Protein AF-A0A3C0PJC1-F1 (afdb_monomer)

Nearest PDB structures (foldseek):
  1sbo-assembly1_A  TM=8.681E-01  e=2.289E-06  Thermotoga maritima
  8ih8-assembly1_A  TM=8.791E-01  e=7.367E-06  Mycobacterium tuberculosis H37Rv
  4qtp-assembly2_B  TM=8.823E-01  e=1.714E-05  Mycobacterium avium subsp. paratuberculosis K-10
  4xs5-assembly2_B  TM=7.004E-01  e=1.026E-03  Dyadobacter fermentans DSM 18053
  3zxn-assembly1_A  TM=7.299E-01  e=4.281E-03  Moorella thermoacetica ATCC 39073

pLDDT: mean 71.74, std 14.73, range [35.66, 88.38]

Structure (mmCIF, N/CA/C/O backbone):
data_AF-A0A3C0PJC1-F1
#
_entry.id   AF-A0A3C0PJC1-F1
#
loop_
_atom_site.group_PDB
_atom_site.id
_atom_site.type_symbol
_atom_site.label_atom_id
_atom_site.label_alt_id
_atom_site.label_comp_id
_atom_site.label_asym_id
_atom_site.label_entity_id
_atom_site.label_seq_id
_atom_site.pdbx_PDB_ins_code
_atom_site.Cartn_x
_atom_site.Cartn_y
_atom_site.Cartn_z
_atom_site.occupancy
_atom_site.B_iso_or_equiv
_atom_site.auth_seq_id
_atom_site.auth_comp_id
_atom_site.auth_asym_id
_atom_site.auth_atom_id
_atom_site.pdbx_PDB_model_num
ATOM 1 N N . MET A 1 1 ? 13.6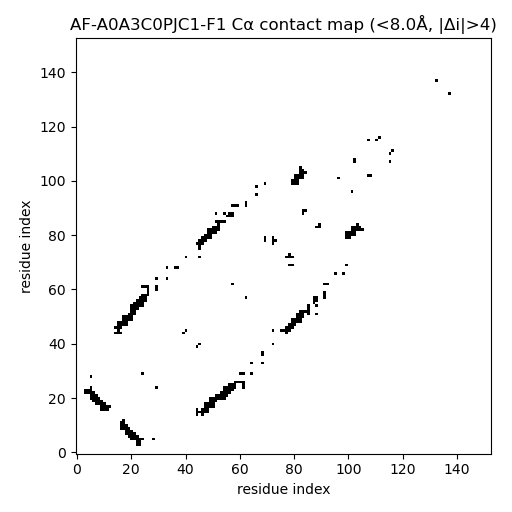33 9.929 -23.677 1.00 41.38 1 MET A N 1
ATOM 2 C CA . MET A 1 1 ? 12.543 10.199 -22.717 1.00 41.38 1 MET A CA 1
ATOM 3 C C . MET A 1 1 ? 11.338 9.361 -23.127 1.00 41.38 1 MET A C 1
ATOM 5 O O . MET A 1 1 ? 10.572 9.781 -23.982 1.00 41.38 1 MET A O 1
ATOM 9 N N . ARG A 1 2 ? 11.231 8.127 -22.622 1.00 35.66 2 ARG A N 1
ATOM 10 C CA . ARG A 1 2 ? 10.033 7.288 -22.776 1.00 35.66 2 ARG A CA 1
ATOM 11 C C . ARG A 1 2 ? 9.309 7.354 -21.439 1.00 35.66 2 ARG A C 1
ATOM 13 O O . ARG A 1 2 ? 9.706 6.680 -20.500 1.00 35.66 2 ARG A O 1
ATOM 20 N N . SER A 1 3 ? 8.335 8.250 -21.339 1.00 42.53 3 SER A N 1
ATOM 21 C CA . SER A 1 3 ? 7.440 8.295 -20.188 1.00 42.53 3 SER A CA 1
ATOM 22 C C . SER A 1 3 ? 6.422 7.176 -20.394 1.00 42.53 3 SER A C 1
ATOM 24 O O . SER A 1 3 ? 5.378 7.376 -21.008 1.00 42.53 3 SER A O 1
ATOM 26 N N . GLU A 1 4 ? 6.783 5.951 -20.009 1.00 54.59 4 GLU A N 1
ATOM 2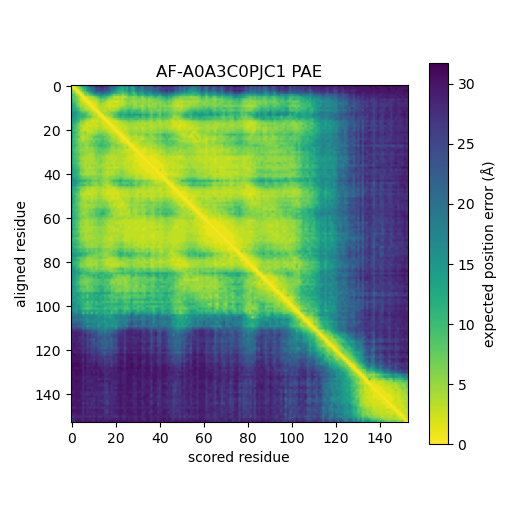7 C CA . GLU A 1 4 ? 5.765 4.932 -19.770 1.00 54.59 4 GLU A CA 1
ATOM 28 C C . GLU A 1 4 ? 4.956 5.430 -18.568 1.00 54.59 4 GLU A C 1
ATOM 30 O O . GLU A 1 4 ? 5.468 5.541 -17.453 1.00 54.59 4 GLU A O 1
ATOM 35 N N . ALA A 1 5 ? 3.737 5.891 -18.843 1.00 64.75 5 ALA A N 1
ATOM 36 C CA . ALA A 1 5 ? 2.909 6.562 -17.857 1.00 64.75 5 ALA A CA 1
ATOM 37 C C . ALA A 1 5 ? 2.406 5.553 -16.819 1.00 64.75 5 ALA A C 1
ATOM 39 O O . ALA A 1 5 ? 1.925 4.476 -17.171 1.00 64.75 5 ALA A O 1
ATOM 40 N N . LEU A 1 6 ? 2.503 5.928 -15.544 1.00 74.62 6 LEU A N 1
ATOM 41 C CA . LEU A 1 6 ? 1.803 5.240 -14.469 1.00 74.62 6 LEU A CA 1
ATOM 42 C C . LEU A 1 6 ? 0.309 5.500 -14.646 1.00 74.62 6 LEU A C 1
ATOM 44 O O . LEU A 1 6 ? -0.138 6.648 -14.583 1.00 74.62 6 LEU A O 1
ATOM 48 N N . ASP A 1 7 ? -0.445 4.435 -14.878 1.00 76.00 7 ASP A N 1
ATOM 49 C CA . ASP A 1 7 ? -1.895 4.497 -14.930 1.00 76.00 7 ASP A CA 1
ATOM 50 C C . ASP A 1 7 ? -2.436 4.495 -13.497 1.00 76.00 7 ASP A C 1
ATOM 52 O O . ASP A 1 7 ? -2.150 3.589 -12.708 1.00 76.00 7 ASP A O 1
ATOM 56 N N . ILE A 1 8 ? -3.169 5.551 -13.143 1.00 81.50 8 ILE A N 1
ATOM 57 C CA . ILE A 1 8 ? -3.742 5.746 -11.812 1.00 81.50 8 ILE A CA 1
ATOM 58 C C . ILE A 1 8 ? -5.248 5.858 -11.980 1.00 81.50 8 ILE A C 1
ATOM 60 O O . ILE A 1 8 ? -5.756 6.864 -12.478 1.00 81.50 8 ILE A O 1
ATOM 64 N N . SER A 1 9 ? -5.972 4.863 -11.485 1.00 80.12 9 SER A N 1
ATOM 65 C CA . SER A 1 9 ? -7.431 4.905 -11.423 1.00 80.12 9 SER A CA 1
ATOM 66 C C . SER A 1 9 ? -7.894 4.996 -9.975 1.00 80.12 9 SER A C 1
ATOM 68 O O . SER A 1 9 ? -7.464 4.233 -9.113 1.00 80.12 9 SER A O 1
ATOM 70 N N . ILE A 1 10 ? -8.765 5.967 -9.697 1.00 81.50 10 ILE A N 1
ATOM 71 C CA . ILE A 1 10 ? -9.308 6.226 -8.363 1.00 81.50 10 ILE A CA 1
ATOM 72 C C . ILE A 1 10 ? -10.806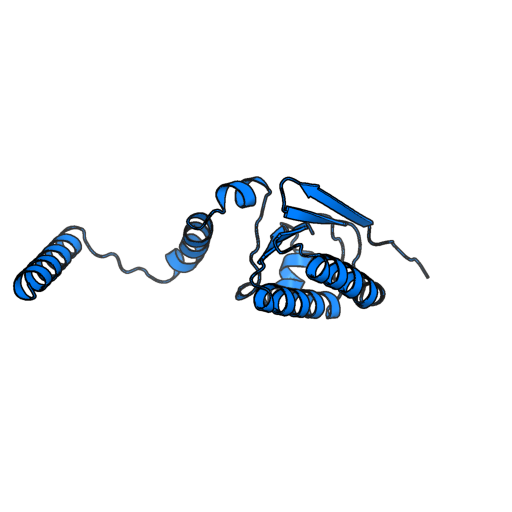 5.952 -8.410 1.00 81.50 10 ILE A C 1
ATOM 74 O O . ILE A 1 10 ? -11.536 6.559 -9.191 1.00 81.50 10 ILE A O 1
ATOM 78 N N . VAL A 1 11 ? -11.271 5.035 -7.568 1.00 79.62 11 VAL A N 1
ATOM 79 C CA . VAL A 1 11 ? -12.675 4.638 -7.485 1.00 79.62 11 VAL A CA 1
ATOM 80 C C . VAL A 1 11 ? -13.106 4.651 -6.026 1.00 79.62 11 VAL A C 1
ATOM 82 O O . VAL A 1 11 ? -12.567 3.919 -5.199 1.00 79.62 11 VAL A O 1
ATOM 85 N N . ASN A 1 12 ? -14.121 5.447 -5.697 1.00 73.50 12 ASN A N 1
ATOM 86 C CA . ASN A 1 12 ? -14.756 5.388 -4.384 1.00 73.50 12 ASN A CA 1
ATOM 87 C C . ASN A 1 12 ? -15.794 4.255 -4.379 1.00 73.50 12 ASN A C 1
ATOM 89 O O . ASN A 1 12 ? -16.735 4.264 -5.174 1.00 73.50 12 ASN A O 1
ATOM 93 N N . ARG A 1 13 ? -15.620 3.258 -3.505 1.00 67.62 13 ARG A N 1
ATOM 94 C CA . ARG A 1 13 ? -16.603 2.186 -3.302 1.00 67.62 13 ARG A CA 1
ATOM 95 C C . ARG A 1 13 ? -16.923 2.049 -1.821 1.00 67.62 13 ARG A C 1
ATOM 97 O O . ARG A 1 13 ? -16.107 1.564 -1.046 1.00 67.62 13 ARG A O 1
ATOM 104 N N . GLY A 1 14 ? -18.153 2.408 -1.449 1.00 58.56 14 GLY A N 1
ATOM 105 C CA . GLY A 1 14 ? -18.718 2.093 -0.133 1.00 58.56 14 GLY A CA 1
ATOM 106 C C . GLY A 1 14 ? -17.966 2.711 1.047 1.00 58.56 14 GLY A C 1
ATOM 107 O O . GLY A 1 14 ? -17.841 2.059 2.078 1.00 58.56 14 GLY A O 1
ATOM 108 N N . GLY A 1 15 ? -17.434 3.930 0.892 1.00 67.50 15 GLY A N 1
ATOM 109 C CA . GLY A 1 15 ? -16.699 4.627 1.956 1.00 67.50 15 GLY A CA 1
ATOM 110 C C . GLY A 1 15 ? -15.220 4.243 2.070 1.00 67.50 15 GLY A C 1
ATOM 111 O O . GLY A 1 15 ? -14.543 4.715 2.979 1.00 67.50 15 GLY A O 1
ATOM 112 N N . ALA A 1 16 ? -14.710 3.416 1.151 1.00 70.81 16 ALA A N 1
ATOM 113 C CA . ALA A 1 16 ? -13.284 3.172 0.976 1.00 70.81 16 ALA A CA 1
ATOM 114 C C . ALA A 1 16 ? -12.826 3.666 -0.402 1.00 70.81 16 ALA A C 1
ATOM 116 O O . ALA A 1 16 ? -13.449 3.388 -1.433 1.00 70.81 16 ALA A O 1
ATOM 117 N N . LEU A 1 17 ? -11.712 4.391 -0.411 1.00 81.88 17 LEU A N 1
ATOM 118 C CA . LEU A 1 17 ? -11.082 4.898 -1.616 1.00 81.88 17 LEU A CA 1
ATOM 119 C C . LEU A 1 17 ? -10.168 3.819 -2.194 1.00 81.88 17 LEU A C 1
ATOM 121 O O . LEU A 1 17 ? -9.164 3.466 -1.579 1.00 81.88 17 LEU A O 1
ATOM 125 N N . ARG A 1 18 ? -10.502 3.289 -3.369 1.00 81.69 18 ARG A N 1
ATOM 126 C CA . ARG A 1 18 ? -9.648 2.343 -4.086 1.00 81.69 18 ARG A CA 1
ATOM 127 C C . ARG A 1 18 ? -8.811 3.075 -5.121 1.00 81.69 18 ARG A C 1
ATOM 129 O O . ARG A 1 18 ? -9.342 3.855 -5.903 1.00 81.69 18 ARG A O 1
ATOM 136 N N . ILE A 1 19 ? -7.519 2.790 -5.132 1.00 84.81 19 ILE A N 1
ATOM 137 C CA . ILE A 1 19 ? -6.545 3.380 -6.040 1.00 84.81 19 ILE A CA 1
ATOM 138 C C . ILE A 1 19 ? -5.818 2.232 -6.715 1.00 84.81 19 ILE A C 1
ATOM 140 O O . ILE A 1 19 ? -5.029 1.553 -6.065 1.00 84.81 19 ILE A O 1
ATOM 144 N N . SER A 1 20 ? -6.101 1.993 -7.988 1.00 83.50 20 SER A N 1
ATOM 145 C CA . SER A 1 20 ? -5.400 0.980 -8.772 1.00 83.50 20 SER A CA 1
ATOM 146 C C . SER A 1 20 ? -4.274 1.633 -9.566 1.00 83.50 20 SER A C 1
ATOM 148 O O . SER A 1 20 ? -4.480 2.636 -10.250 1.00 83.50 20 SER A O 1
ATOM 150 N N . LEU A 1 21 ? -3.086 1.052 -9.431 1.00 84.44 21 LEU A N 1
ATOM 151 C CA . LEU A 1 21 ? -1.838 1.461 -10.054 1.00 84.44 21 LEU A CA 1
ATOM 152 C C . LEU A 1 21 ? -1.431 0.417 -11.097 1.00 84.44 21 LEU A C 1
ATOM 154 O O . LEU A 1 21 ? -1.384 -0.781 -10.805 1.00 84.44 21 LEU A O 1
ATOM 158 N N . GLY A 1 22 ? -1.128 0.876 -12.309 1.00 81.38 22 GLY A N 1
ATOM 159 C CA . GLY A 1 22 ? -0.676 0.037 -13.416 1.00 81.38 22 GLY A CA 1
ATOM 160 C C . GLY A 1 22 ? 0.522 0.637 -14.144 1.00 81.38 22 GLY A C 1
ATOM 161 O O . GLY A 1 22 ? 0.616 1.851 -14.304 1.00 81.38 22 GLY A O 1
ATOM 162 N N . GLY A 1 23 ? 1.440 -0.216 -14.599 1.00 82.75 23 GLY A N 1
ATOM 163 C CA . GLY A 1 23 ? 2.647 0.207 -15.315 1.00 82.75 23 GLY A CA 1
ATOM 164 C C . GLY A 1 23 ? 3.853 0.471 -14.403 1.00 82.75 23 GLY A C 1
ATOM 165 O O . GLY A 1 23 ? 3.877 0.017 -13.253 1.00 82.75 23 GLY A O 1
ATOM 166 N N . PRO A 1 24 ? 4.903 1.131 -14.916 1.00 81.81 24 PRO A N 1
ATOM 167 C CA . PRO A 1 24 ? 6.158 1.275 -14.192 1.00 81.81 24 PRO A CA 1
ATOM 168 C C . PRO A 1 24 ? 6.155 2.518 -13.292 1.00 81.81 24 PRO A C 1
ATOM 170 O O . PRO A 1 24 ? 6.082 3.654 -13.761 1.00 81.81 24 PRO A O 1
ATOM 173 N N . PHE A 1 25 ? 6.297 2.307 -11.986 1.00 82.00 25 PHE A N 1
ATOM 174 C CA . PHE A 1 25 ? 6.319 3.374 -10.993 1.00 82.00 25 PHE A CA 1
ATOM 175 C C . PHE A 1 25 ? 7.754 3.865 -10.765 1.00 82.00 25 PHE A C 1
ATOM 177 O O . PHE A 1 25 ? 8.546 3.239 -10.053 1.00 82.00 25 PHE A O 1
ATOM 184 N N . HIS A 1 26 ? 8.069 5.000 -11.385 1.00 82.25 26 HIS A N 1
ATOM 185 C CA . HIS A 1 26 ? 9.370 5.659 -11.295 1.00 82.25 26 HIS A CA 1
ATOM 186 C C . HIS A 1 26 ? 9.408 6.706 -10.174 1.00 82.25 26 HIS A C 1
ATOM 188 O O . HIS A 1 26 ? 8.382 7.272 -9.792 1.00 82.25 26 HIS A O 1
ATOM 194 N N . ASP A 1 27 ? 10.616 7.028 -9.709 1.00 80.50 27 ASP A N 1
ATOM 195 C CA . ASP A 1 27 ? 10.837 7.980 -8.614 1.00 80.50 27 ASP A CA 1
ATOM 196 C C . ASP A 1 27 ? 10.333 9.400 -8.934 1.00 80.50 27 ASP A C 1
ATOM 198 O O . ASP A 1 27 ? 9.891 10.120 -8.042 1.00 80.50 27 ASP A O 1
ATOM 202 N N . GLU A 1 28 ? 10.302 9.790 -10.210 1.00 81.50 28 GLU A N 1
ATOM 203 C CA . GLU A 1 28 ? 9.795 11.098 -10.657 1.00 81.50 28 GLU A CA 1
ATOM 204 C C . GLU A 1 28 ? 8.304 11.307 -10.332 1.00 81.50 28 GLU A C 1
ATOM 206 O O . GLU A 1 28 ? 7.852 12.431 -10.121 1.00 81.50 28 GLU A O 1
ATOM 211 N N . GLN A 1 29 ? 7.526 10.223 -10.264 1.00 79.25 29 GLN A N 1
ATOM 212 C CA . GLN A 1 29 ? 6.079 10.265 -10.024 1.00 79.25 29 GLN A CA 1
ATOM 213 C C . GLN A 1 29 ? 5.729 10.218 -8.527 1.00 79.25 29 GLN A C 1
ATOM 215 O O . GLN A 1 29 ? 4.573 10.431 -8.154 1.00 79.25 29 GLN A O 1
ATOM 220 N N . VAL A 1 30 ? 6.716 9.964 -7.660 1.00 83.50 30 VAL A N 1
ATOM 221 C CA . VAL A 1 30 ? 6.538 9.773 -6.212 1.00 83.50 30 VAL A CA 1
ATOM 222 C C . VAL A 1 30 ? 5.956 11.013 -5.543 1.00 83.50 30 VAL A C 1
ATOM 224 O O . VAL A 1 30 ? 4.976 10.910 -4.805 1.00 83.50 30 VAL A O 1
ATOM 227 N N . THR A 1 31 ? 6.518 12.194 -5.811 1.00 83.25 31 THR A N 1
ATOM 228 C CA . THR A 1 31 ? 6.076 13.444 -5.171 1.00 83.25 31 THR A CA 1
ATOM 229 C C . THR A 1 31 ? 4.631 13.771 -5.537 1.00 83.25 31 THR A C 1
ATOM 231 O O . THR A 1 31 ? 3.801 13.965 -4.651 1.00 83.25 31 THR A O 1
ATOM 234 N N . GLY A 1 32 ? 4.304 13.729 -6.833 1.00 83.00 32 GLY A N 1
ATOM 235 C CA . GLY A 1 32 ? 2.954 14.028 -7.312 1.00 83.00 32 GLY A CA 1
ATOM 236 C C . GLY A 1 32 ? 1.911 13.015 -6.834 1.00 83.00 32 GLY A C 1
ATOM 237 O O . GLY A 1 32 ? 0.782 13.389 -6.520 1.00 83.00 32 GLY A O 1
ATOM 238 N N . PHE A 1 33 ? 2.274 11.733 -6.724 1.00 84.50 33 PHE A N 1
ATOM 239 C CA . PHE A 1 33 ? 1.380 10.732 -6.147 1.00 84.50 33 PHE A CA 1
ATOM 240 C C . PHE A 1 33 ? 1.159 10.974 -4.652 1.00 84.50 33 PHE A C 1
ATOM 242 O O . PHE A 1 33 ? 0.017 10.994 -4.195 1.00 84.50 33 PHE A O 1
ATOM 249 N N . LYS A 1 34 ? 2.233 11.215 -3.892 1.00 85.62 34 LYS A N 1
ATOM 250 C CA . LYS A 1 34 ? 2.161 11.483 -2.453 1.00 85.62 34 LYS A CA 1
ATOM 251 C C . LYS A 1 34 ? 1.241 12.660 -2.141 1.00 85.62 34 LYS A C 1
ATOM 253 O O . LYS A 1 34 ? 0.391 12.532 -1.266 1.00 85.62 34 LYS A O 1
ATOM 258 N N . GLU A 1 35 ? 1.382 13.770 -2.859 1.00 85.56 35 GLU A N 1
ATOM 259 C CA . GLU A 1 35 ? 0.542 14.959 -2.673 1.00 85.56 35 GLU A CA 1
ATOM 260 C C . GLU A 1 35 ? -0.939 14.660 -2.920 1.00 85.56 35 GLU A C 1
ATOM 262 O O . GLU A 1 35 ? -1.778 15.028 -2.099 1.00 85.56 35 GLU A O 1
ATOM 267 N N . LYS A 1 36 ? -1.264 13.913 -3.985 1.00 85.06 36 LYS A N 1
ATOM 268 C CA . LYS A 1 36 ? -2.645 13.489 -4.261 1.00 85.06 36 LYS A CA 1
ATOM 269 C C . LYS A 1 36 ? -3.225 12.645 -3.129 1.00 85.06 36 LYS A C 1
ATOM 271 O O . LYS A 1 36 ? -4.356 12.880 -2.718 1.00 85.06 36 LYS A O 1
ATOM 276 N N . ILE A 1 37 ? -2.468 11.676 -2.613 1.00 84.31 37 ILE A N 1
ATOM 277 C CA . ILE A 1 37 ? -2.940 10.834 -1.504 1.00 84.31 37 ILE A CA 1
ATOM 278 C C . ILE A 1 37 ? -3.097 11.647 -0.221 1.00 84.31 37 ILE A C 1
ATOM 280 O O . ILE A 1 37 ? -4.097 11.483 0.471 1.00 84.31 37 ILE A O 1
ATOM 284 N N . CYS A 1 38 ? -2.148 12.531 0.092 1.00 84.69 38 CYS A N 1
ATOM 285 C CA . CYS A 1 38 ? -2.255 13.410 1.253 1.00 84.69 38 CYS A CA 1
ATOM 286 C C . CYS A 1 38 ? -3.502 14.296 1.173 1.00 84.69 38 CYS A C 1
ATOM 288 O O . CYS A 1 38 ? -4.247 14.335 2.146 1.00 84.69 38 CYS A O 1
ATOM 290 N N . GLY A 1 39 ? -3.785 14.901 0.014 1.00 84.44 39 GLY A N 1
ATOM 291 C CA . GLY A 1 39 ? -5.014 15.671 -0.194 1.00 84.44 39 GLY A CA 1
ATOM 292 C C . GLY A 1 39 ? -6.268 14.839 0.082 1.00 84.44 39 GLY A C 1
ATOM 293 O O . GLY A 1 39 ? -7.128 15.247 0.851 1.00 84.44 39 GLY A O 1
ATOM 294 N N . LEU A 1 40 ? -6.321 13.602 -0.420 1.00 83.12 40 LEU A N 1
ATOM 295 C CA . LEU A 1 40 ? -7.456 12.704 -0.171 1.00 83.12 40 LEU A CA 1
ATOM 296 C C . LEU A 1 40 ? -7.597 12.315 1.311 1.00 83.12 40 LEU A C 1
ATOM 298 O O . LEU A 1 40 ? -8.717 12.153 1.797 1.00 83.12 40 LEU A O 1
ATOM 302 N N . ILE A 1 41 ? -6.482 12.165 2.032 1.00 83.69 41 ILE A N 1
ATOM 303 C CA . ILE A 1 41 ? -6.464 11.917 3.482 1.00 83.69 41 ILE A CA 1
ATOM 304 C C . ILE A 1 41 ? -6.924 13.164 4.259 1.00 83.69 41 ILE A C 1
ATOM 306 O O . ILE A 1 41 ? -7.577 13.039 5.297 1.00 83.69 41 ILE A O 1
ATOM 310 N N . ASP A 1 42 ? -6.566 14.361 3.795 1.00 82.88 42 ASP A N 1
ATOM 311 C CA . ASP A 1 42 ? -6.996 15.641 4.367 1.00 82.88 42 ASP A CA 1
ATOM 312 C C . ASP A 1 42 ? -8.496 15.884 4.150 1.00 82.88 42 ASP A C 1
ATOM 314 O O . ASP A 1 42 ? -9.169 16.326 5.079 1.00 82.88 42 ASP A O 1
ATOM 318 N N . ASP A 1 43 ? -9.037 15.453 3.008 1.00 80.38 43 ASP A N 1
ATOM 319 C CA . ASP A 1 43 ? -10.467 15.495 2.668 1.00 80.38 43 ASP A CA 1
ATOM 320 C C . ASP A 1 43 ? -11.339 14.525 3.501 1.00 80.38 43 ASP A C 1
ATOM 322 O O . ASP A 1 43 ? -12.549 14.425 3.295 1.00 80.38 43 ASP A O 1
ATOM 326 N N . GLY A 1 44 ? -10.746 13.792 4.451 1.00 74.75 44 GLY A N 1
ATOM 327 C CA . GLY A 1 44 ? -11.461 12.902 5.371 1.00 74.75 44 GLY A CA 1
ATOM 328 C C . GLY A 1 44 ? -11.584 11.452 4.897 1.00 74.75 44 GLY A C 1
ATOM 329 O O . GLY A 1 44 ? -12.318 10.665 5.500 1.00 74.75 44 GLY A O 1
ATOM 330 N N . ASN A 1 45 ? -10.857 11.045 3.848 1.00 77.88 45 ASN A N 1
ATOM 331 C CA . ASN A 1 45 ? -10.808 9.635 3.459 1.00 77.88 45 ASN A CA 1
ATOM 332 C C . ASN A 1 45 ? -9.855 8.865 4.381 1.00 77.88 45 ASN A C 1
ATOM 334 O O . ASN A 1 45 ? -8.640 8.838 4.192 1.00 77.88 45 ASN A O 1
ATOM 338 N N . HIS A 1 46 ? -10.425 8.196 5.381 1.00 76.88 46 HIS A N 1
ATOM 339 C CA . HIS A 1 46 ? -9.666 7.417 6.363 1.00 76.88 46 HIS A CA 1
ATOM 340 C C . HIS A 1 46 ? -9.415 5.962 5.943 1.00 76.88 46 HIS A C 1
ATOM 342 O O . HIS A 1 46 ? -8.651 5.262 6.601 1.00 76.88 46 HIS A O 1
ATOM 348 N N . HIS A 1 47 ? -10.035 5.484 4.864 1.00 79.38 47 HIS A N 1
ATOM 349 C CA . HIS A 1 47 ? -9.889 4.108 4.391 1.00 79.38 47 HIS A CA 1
ATOM 350 C C . HIS A 1 47 ? -9.436 4.099 2.939 1.00 79.38 47 HIS A C 1
ATOM 352 O O . HIS A 1 47 ? -10.224 4.393 2.040 1.00 79.38 47 HIS A O 1
ATOM 358 N N . ILE A 1 48 ? -8.170 3.751 2.713 1.00 82.56 48 ILE A N 1
ATOM 359 C CA . ILE A 1 48 ? -7.566 3.750 1.380 1.00 82.56 48 ILE A CA 1
ATOM 360 C C . ILE A 1 48 ? -7.067 2.344 1.054 1.00 82.56 48 ILE A C 1
ATOM 362 O O . ILE A 1 48 ? -6.402 1.687 1.852 1.00 82.56 48 ILE A O 1
ATOM 366 N N . VAL A 1 49 ? -7.398 1.867 -0.138 1.00 82.12 49 VAL A N 1
ATOM 367 C CA . VAL A 1 49 ? -6.973 0.574 -0.664 1.00 82.12 49 VAL A CA 1
ATOM 368 C C . VAL A 1 49 ? -6.161 0.830 -1.922 1.00 82.12 49 VAL A C 1
ATOM 370 O O . VAL A 1 49 ? -6.687 1.364 -2.891 1.00 82.12 49 VAL A O 1
ATOM 373 N N . ILE A 1 50 ? -4.886 0.460 -1.903 1.00 85.38 50 ILE A N 1
ATOM 374 C CA . ILE A 1 50 ? -3.960 0.654 -3.016 1.00 85.38 50 ILE A CA 1
ATOM 375 C C . ILE A 1 50 ? -3.720 -0.698 -3.676 1.00 85.38 50 ILE A C 1
ATOM 377 O O . ILE A 1 50 ? -3.180 -1.614 -3.061 1.00 85.38 50 ILE A O 1
ATOM 381 N N . ASP A 1 51 ? -4.139 -0.819 -4.923 1.00 82.75 51 ASP A N 1
ATOM 382 C CA . ASP A 1 51 ? -4.015 -2.010 -5.746 1.00 82.75 51 ASP A CA 1
ATOM 383 C C . ASP A 1 51 ? -2.830 -1.842 -6.700 1.00 82.75 51 ASP A C 1
ATOM 385 O O . ASP A 1 51 ? -2.781 -0.904 -7.488 1.00 82.75 51 ASP A O 1
ATOM 389 N N . MET A 1 52 ? -1.839 -2.718 -6.563 1.00 83.56 52 MET A N 1
ATOM 390 C CA . MET A 1 52 ? -0.563 -2.679 -7.280 1.00 83.56 52 MET A CA 1
ATOM 391 C C . MET A 1 52 ? -0.329 -3.959 -8.087 1.00 83.56 52 MET A C 1
ATOM 393 O O . MET A 1 52 ? 0.813 -4.299 -8.392 1.00 83.56 52 MET A O 1
ATOM 397 N N . GLU A 1 53 ? -1.383 -4.711 -8.412 1.00 79.88 53 GLU A N 1
ATOM 398 C CA . GLU A 1 53 ? -1.244 -5.966 -9.156 1.00 79.88 53 GLU A CA 1
ATOM 399 C C . GLU A 1 53 ? -0.606 -5.755 -10.540 1.00 79.88 53 GLU A C 1
ATOM 401 O O . GLU A 1 53 ? 0.272 -6.522 -10.939 1.00 79.88 53 GLU A O 1
ATOM 406 N N . ASN A 1 54 ? -0.966 -4.661 -11.215 1.00 80.19 54 ASN A N 1
ATOM 407 C CA . ASN A 1 54 ? -0.519 -4.335 -12.572 1.00 80.19 54 ASN A CA 1
ATOM 408 C C . ASN A 1 54 ? 0.771 -3.496 -12.623 1.00 80.19 54 ASN A C 1
ATOM 410 O O . ASN A 1 54 ? 1.142 -3.000 -13.690 1.00 80.19 54 ASN A O 1
ATOM 414 N N . VAL A 1 55 ? 1.456 -3.302 -11.492 1.00 83.19 55 VAL A N 1
ATOM 415 C CA . VAL A 1 55 ? 2.712 -2.541 -11.446 1.00 83.19 55 VAL A CA 1
ATOM 416 C C . VAL A 1 55 ? 3.848 -3.394 -12.006 1.00 83.19 55 VAL A C 1
ATOM 418 O O . VAL A 1 55 ? 4.118 -4.484 -11.504 1.00 83.19 55 VAL A O 1
ATOM 421 N N . THR A 1 56 ? 4.531 -2.908 -13.040 1.00 79.62 56 THR A N 1
ATOM 422 C CA . THR A 1 56 ? 5.589 -3.659 -13.743 1.00 79.62 56 THR A CA 1
ATOM 423 C C . THR A 1 56 ? 6.985 -3.392 -13.185 1.00 79.62 56 THR A C 1
ATOM 425 O O . THR A 1 56 ? 7.845 -4.270 -13.236 1.00 79.62 56 THR A O 1
ATOM 428 N N . LEU A 1 57 ? 7.207 -2.202 -12.624 1.00 80.19 57 LEU A N 1
ATOM 429 C CA . LEU A 1 57 ? 8.477 -1.763 -12.049 1.00 80.19 57 LEU A CA 1
ATOM 430 C C . LEU A 1 57 ? 8.205 -0.854 -10.850 1.00 80.19 57 LEU A C 1
ATOM 432 O O . LEU A 1 57 ? 7.240 -0.094 -10.862 1.00 80.19 57 LEU A O 1
ATOM 436 N N . MET A 1 58 ? 9.044 -0.938 -9.820 1.00 82.06 58 MET A N 1
ATOM 437 C CA . MET A 1 58 ? 8.918 -0.126 -8.612 1.00 82.06 58 MET A CA 1
ATOM 438 C C . MET A 1 58 ? 10.285 0.414 -8.209 1.00 82.06 58 MET A C 1
ATOM 440 O O . MET A 1 58 ? 11.180 -0.371 -7.893 1.00 82.06 58 MET A O 1
ATOM 444 N N . GLY A 1 59 ? 10.428 1.738 -8.228 1.00 78.81 59 GLY A N 1
ATOM 445 C CA . GLY A 1 59 ? 11.620 2.426 -7.740 1.00 78.81 59 GLY A CA 1
ATOM 446 C C . GLY A 1 59 ? 11.804 2.306 -6.225 1.00 78.81 59 GLY A C 1
ATOM 447 O O . GLY A 1 59 ? 10.845 2.104 -5.471 1.00 78.81 59 GLY A O 1
ATOM 448 N N . ASP A 1 60 ? 13.045 2.452 -5.767 1.00 79.94 60 ASP A N 1
ATOM 449 C CA . ASP A 1 60 ? 13.400 2.326 -4.349 1.00 79.94 60 ASP A CA 1
ATOM 450 C C . ASP A 1 60 ? 12.746 3.425 -3.496 1.00 79.94 60 ASP A C 1
ATOM 452 O O . ASP A 1 60 ? 12.262 3.172 -2.386 1.00 79.94 60 ASP A O 1
ATOM 456 N N . SER A 1 61 ? 12.638 4.642 -4.041 1.00 82.50 61 SER A N 1
ATOM 457 C CA . SER A 1 61 ? 12.020 5.780 -3.351 1.00 82.50 61 SER A CA 1
ATOM 458 C C . SER A 1 61 ? 10.511 5.589 -3.145 1.00 82.50 61 SER A C 1
ATOM 460 O O . SER A 1 61 ? 9.929 6.129 -2.198 1.00 82.50 61 SER A O 1
ATOM 462 N N . VAL A 1 62 ? 9.864 4.772 -3.985 1.00 82.56 62 VAL A N 1
ATOM 463 C CA . VAL A 1 62 ? 8.425 4.481 -3.913 1.00 82.56 62 VAL A CA 1
ATOM 464 C C . VAL A 1 62 ? 8.080 3.723 -2.622 1.00 82.56 62 VAL A C 1
ATOM 466 O O . VAL A 1 62 ? 7.060 3.997 -1.986 1.00 82.56 62 VAL A O 1
ATOM 469 N N . ALA A 1 63 ? 8.942 2.806 -2.173 1.00 82.00 63 ALA A N 1
ATOM 470 C CA . ALA A 1 63 ? 8.723 2.059 -0.931 1.00 82.00 63 ALA A CA 1
ATOM 471 C C . ALA A 1 63 ? 8.720 2.980 0.305 1.00 82.00 63 ALA A C 1
ATOM 473 O O . ALA A 1 63 ? 7.849 2.865 1.174 1.00 82.00 63 ALA A O 1
ATOM 474 N N . LEU A 1 64 ? 9.654 3.938 0.355 1.00 83.94 64 LEU A N 1
ATOM 475 C CA . LEU A 1 64 ? 9.733 4.943 1.420 1.00 83.94 64 LEU A CA 1
ATOM 476 C C . LEU A 1 64 ? 8.523 5.882 1.413 1.00 83.94 64 LEU A C 1
ATOM 478 O O . LEU A 1 64 ? 8.006 6.245 2.473 1.00 83.94 64 LEU A O 1
ATOM 482 N N . MET A 1 65 ? 8.031 6.243 0.228 1.00 87.31 65 MET A N 1
ATOM 483 C CA . MET A 1 65 ? 6.806 7.026 0.090 1.00 87.31 65 MET A CA 1
ATOM 484 C C . MET A 1 65 ? 5.604 6.295 0.695 1.00 87.31 65 MET A C 1
ATOM 486 O O . MET A 1 65 ? 4.881 6.889 1.494 1.00 87.31 65 MET A O 1
ATOM 490 N N . PHE A 1 66 ? 5.404 5.013 0.377 1.00 85.19 66 PHE A N 1
ATOM 491 C CA . PHE A 1 66 ? 4.309 4.239 0.967 1.00 85.19 66 PHE A CA 1
ATOM 492 C C . PHE A 1 66 ? 4.415 4.142 2.487 1.00 85.19 66 PHE A C 1
ATOM 494 O O . PHE A 1 66 ? 3.405 4.271 3.176 1.00 85.19 66 PHE A O 1
ATOM 501 N N . LEU A 1 67 ? 5.627 3.989 3.025 1.00 83.75 67 LEU A N 1
ATOM 502 C CA . LEU A 1 67 ? 5.849 4.013 4.469 1.00 83.75 67 LEU A CA 1
ATOM 503 C C . LEU A 1 67 ? 5.435 5.359 5.085 1.00 83.75 67 LEU A C 1
ATOM 505 O O . LEU A 1 67 ? 4.739 5.395 6.100 1.00 83.75 67 LEU A O 1
ATOM 509 N N . SER A 1 68 ? 5.816 6.470 4.448 1.00 85.38 68 SER A N 1
ATOM 510 C CA . SER A 1 68 ? 5.408 7.810 4.877 1.00 85.38 68 SER A CA 1
ATOM 511 C C . SER A 1 68 ? 3.886 7.973 4.858 1.00 85.38 68 SER A C 1
ATOM 513 O O . SER A 1 68 ? 3.339 8.528 5.808 1.00 85.38 68 SER A O 1
ATOM 515 N N . LEU A 1 69 ? 3.201 7.478 3.823 1.00 85.38 69 LEU A N 1
ATOM 516 C CA . LEU A 1 69 ? 1.740 7.548 3.711 1.00 85.38 69 LEU A CA 1
ATOM 517 C C . LEU A 1 69 ? 1.038 6.734 4.803 1.00 85.38 69 LEU A C 1
ATOM 519 O O . LEU A 1 69 ? 0.079 7.213 5.407 1.00 85.38 69 LEU A O 1
ATOM 523 N N . VAL A 1 70 ? 1.545 5.536 5.108 1.00 83.25 70 VAL A N 1
ATOM 524 C CA . VAL A 1 70 ? 1.020 4.703 6.199 1.00 83.25 70 VAL A CA 1
ATOM 525 C C . VAL A 1 70 ? 1.152 5.407 7.547 1.00 83.25 70 VAL A C 1
ATOM 527 O O . VAL A 1 70 ? 0.198 5.417 8.321 1.00 83.25 70 VAL A O 1
ATOM 530 N N . ASN A 1 71 ? 2.284 6.052 7.823 1.00 83.62 71 ASN A N 1
ATOM 531 C CA . ASN A 1 71 ? 2.454 6.799 9.071 1.00 83.62 71 ASN A CA 1
ATOM 532 C C . ASN A 1 71 ? 1.485 7.987 9.172 1.00 83.62 71 ASN A C 1
ATOM 534 O O . ASN A 1 71 ? 0.890 8.207 10.228 1.00 83.62 71 ASN A O 1
ATOM 538 N N . ILE A 1 72 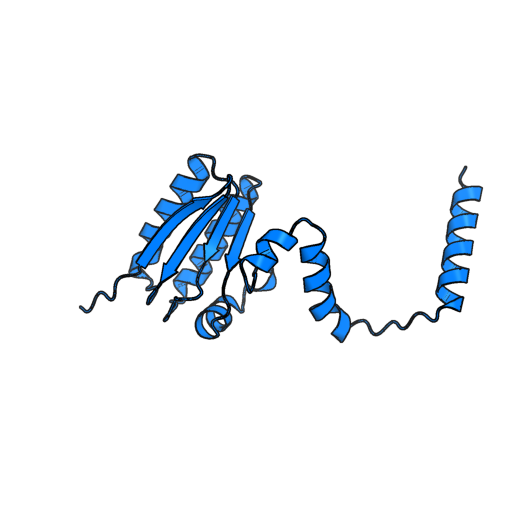? 1.288 8.726 8.075 1.00 85.19 72 ILE A N 1
ATOM 539 C CA . ILE A 1 72 ? 0.361 9.866 8.032 1.00 85.19 72 ILE A CA 1
ATOM 540 C C . ILE A 1 72 ? -1.074 9.399 8.298 1.00 85.19 72 ILE A C 1
ATOM 542 O O . ILE A 1 72 ? -1.760 9.978 9.143 1.00 85.19 72 ILE A O 1
ATOM 546 N N . ILE A 1 73 ? -1.528 8.335 7.626 1.00 83.00 73 ILE A N 1
ATOM 547 C CA . ILE A 1 73 ? -2.906 7.867 7.794 1.00 83.00 73 ILE A CA 1
ATOM 548 C C . ILE A 1 73 ? -3.145 7.273 9.187 1.00 83.00 73 ILE A C 1
ATOM 550 O O . ILE A 1 73 ? -4.198 7.516 9.778 1.00 83.00 73 ILE A O 1
ATOM 554 N N . GLN A 1 74 ? -2.159 6.561 9.750 1.00 79.31 74 GLN A N 1
ATOM 555 C CA . GLN A 1 74 ? -2.249 6.018 11.107 1.00 79.31 74 GLN A CA 1
ATOM 556 C C . GLN A 1 74 ? -2.362 7.133 12.149 1.00 79.31 74 GLN A C 1
ATOM 558 O O . GLN A 1 74 ? -3.167 7.021 13.075 1.00 79.31 74 GLN A O 1
ATOM 563 N N . GLY A 1 75 ? -1.633 8.241 11.967 1.00 77.38 75 GLY A N 1
ATOM 564 C CA . GLY A 1 75 ? -1.765 9.434 12.808 1.00 77.38 75 GLY A CA 1
ATOM 565 C C . GLY A 1 75 ? -3.186 10.011 12.815 1.00 77.38 75 GLY A C 1
ATOM 566 O O . GLY A 1 75 ? -3.640 10.536 13.829 1.00 77.38 75 GLY A O 1
ATOM 567 N N . LYS A 1 76 ? -3.930 9.836 11.717 1.00 79.00 76 LYS A N 1
ATOM 568 C CA . LYS A 1 76 ? -5.337 10.243 11.579 1.00 79.00 76 LYS A CA 1
ATOM 569 C C . LYS A 1 76 ? -6.347 9.127 11.868 1.00 79.00 76 LYS A C 1
ATOM 571 O O . LYS A 1 76 ? -7.513 9.260 11.508 1.00 79.00 76 LYS A O 1
ATOM 576 N N . LYS A 1 77 ? -5.920 8.032 12.512 1.00 75.12 77 LYS A N 1
ATOM 577 C CA . LYS A 1 77 ? -6.738 6.837 12.807 1.00 75.12 77 LYS A CA 1
ATOM 578 C C . LYS A 1 77 ? -7.355 6.165 11.568 1.00 75.12 77 LYS A C 1
ATOM 580 O O . LYS A 1 77 ? -8.341 5.442 11.696 1.00 75.12 77 LYS A O 1
ATOM 585 N N . GLY A 1 78 ? -6.791 6.393 10.386 1.00 76.56 78 GLY A N 1
ATOM 586 C CA . GLY A 1 78 ? -7.183 5.698 9.166 1.00 76.56 78 GLY A CA 1
ATOM 587 C C . GLY A 1 78 ? -6.333 4.455 8.897 1.00 76.56 78 GLY A C 1
ATOM 588 O O . GLY A 1 78 ? -5.385 4.152 9.621 1.00 76.56 78 GLY A O 1
ATOM 589 N N . ASP A 1 79 ? -6.685 3.723 7.844 1.00 77.38 79 ASP A N 1
ATOM 590 C CA . ASP A 1 79 ? -6.043 2.473 7.437 1.00 77.38 79 ASP A CA 1
ATOM 591 C C . ASP A 1 79 ? -5.742 2.496 5.934 1.00 77.38 79 ASP A C 1
ATOM 593 O O . ASP A 1 79 ? -6.611 2.825 5.118 1.00 77.38 79 ASP A O 1
ATOM 597 N N . ILE A 1 80 ? -4.507 2.124 5.581 1.00 81.88 80 ILE A N 1
ATOM 598 C CA . ILE A 1 80 ? -4.089 1.866 4.200 1.00 81.88 80 ILE A CA 1
ATOM 599 C C . ILE A 1 80 ? -3.875 0.366 4.041 1.00 81.88 80 ILE A C 1
ATOM 601 O O . ILE A 1 80 ? -3.084 -0.255 4.756 1.00 81.88 80 ILE A O 1
ATOM 605 N N . LYS A 1 81 ? -4.549 -0.206 3.047 1.00 81.94 81 LYS A N 1
ATOM 606 C CA . LYS A 1 81 ? -4.416 -1.611 2.665 1.00 81.94 81 LYS A CA 1
ATOM 607 C C . LYS A 1 81 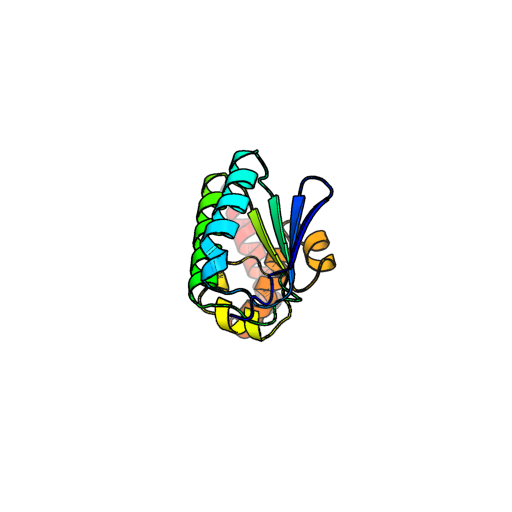? -3.779 -1.703 1.291 1.00 81.94 81 LYS A C 1
ATOM 609 O O . LYS A 1 81 ? -4.134 -0.942 0.399 1.00 81.94 81 LYS A O 1
A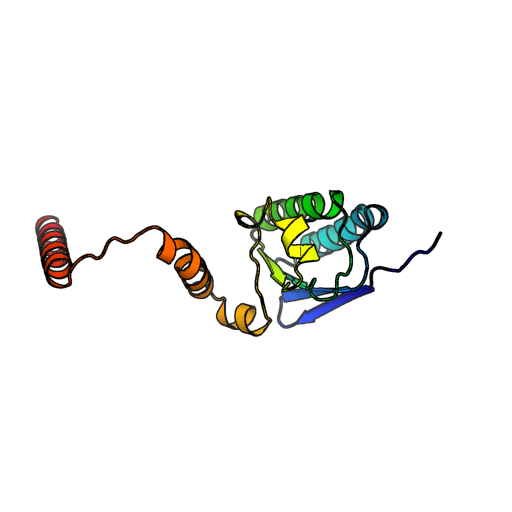TOM 614 N N . PHE A 1 82 ? -2.878 -2.658 1.117 1.00 82.06 82 PHE A N 1
ATOM 615 C CA . PHE A 1 82 ? -2.198 -2.892 -0.151 1.00 82.06 82 PHE A CA 1
ATOM 616 C C . PHE A 1 82 ? -2.668 -4.209 -0.757 1.00 82.06 82 PHE A C 1
ATOM 618 O O . PHE A 1 82 ? -2.667 -5.225 -0.064 1.00 82.06 82 PHE A O 1
ATOM 625 N N . ILE A 1 83 ? -3.044 -4.204 -2.032 1.00 78.25 83 ILE A N 1
ATOM 626 C CA . ILE A 1 83 ? -3.340 -5.411 -2.803 1.00 78.25 83 ILE A CA 1
ATOM 627 C C . ILE A 1 83 ? -2.205 -5.627 -3.784 1.00 78.25 83 ILE A C 1
ATOM 629 O O . ILE A 1 83 ? -1.957 -4.781 -4.637 1.00 78.25 83 ILE A O 1
ATOM 633 N N . PHE A 1 84 ? -1.498 -6.744 -3.660 1.00 78.69 84 PHE A N 1
ATOM 634 C CA . PHE A 1 84 ? -0.575 -7.177 -4.701 1.00 78.69 84 PHE A CA 1
ATOM 635 C C . PHE A 1 84 ? -0.274 -8.666 -4.582 1.00 78.69 84 PHE A C 1
ATOM 637 O O . PHE A 1 84 ? -0.135 -9.220 -3.488 1.00 78.69 84 PHE A O 1
ATOM 644 N N . ARG A 1 85 ? -0.110 -9.300 -5.742 1.00 70.50 85 ARG A N 1
ATOM 645 C CA . ARG A 1 85 ? 0.404 -10.667 -5.884 1.00 70.50 85 ARG A CA 1
ATOM 646 C C . ARG A 1 85 ? 1.747 -10.718 -6.622 1.00 70.50 85 ARG A C 1
ATOM 648 O O . ARG A 1 85 ? 2.384 -11.764 -6.651 1.00 70.50 85 ARG A O 1
ATOM 655 N N . ASN A 1 86 ? 2.176 -9.594 -7.192 1.00 74.56 86 ASN A N 1
ATOM 656 C CA . ASN A 1 86 ? 3.349 -9.500 -8.050 1.00 74.56 86 ASN A CA 1
ATOM 657 C C . ASN A 1 86 ? 4.669 -9.625 -7.259 1.00 74.56 86 ASN A C 1
ATOM 659 O O . ASN A 1 86 ? 4.869 -8.958 -6.238 1.00 74.56 86 ASN A O 1
ATOM 663 N N . ASP A 1 87 ? 5.588 -10.451 -7.764 1.00 71.94 87 ASP A N 1
ATOM 664 C CA . ASP A 1 87 ? 6.917 -10.673 -7.190 1.00 71.94 87 ASP A CA 1
ATOM 665 C C . ASP A 1 87 ? 7.797 -9.414 -7.213 1.00 71.94 87 ASP A C 1
ATOM 667 O O . ASP A 1 87 ? 8.614 -9.231 -6.311 1.00 71.94 87 ASP A O 1
ATOM 671 N N . VAL A 1 88 ? 7.625 -8.528 -8.203 1.00 75.00 88 VAL A N 1
ATOM 672 C CA . VAL A 1 88 ? 8.382 -7.266 -8.316 1.00 75.00 88 VAL A CA 1
ATOM 673 C C . VAL A 1 88 ? 8.098 -6.375 -7.108 1.00 75.00 88 VAL A C 1
ATOM 675 O O . VAL A 1 88 ? 9.000 -6.020 -6.352 1.00 75.00 88 VAL A O 1
ATOM 678 N N . VAL A 1 89 ? 6.815 -6.112 -6.865 1.00 75.56 89 VAL A N 1
ATOM 679 C CA . VAL A 1 89 ? 6.328 -5.309 -5.738 1.00 75.56 89 VAL A CA 1
ATOM 680 C C . VAL A 1 89 ? 6.651 -5.991 -4.404 1.00 75.56 89 VAL A C 1
ATOM 682 O O . VAL A 1 89 ? 7.064 -5.336 -3.446 1.00 75.56 89 VAL A O 1
ATOM 685 N N . SER A 1 90 ? 6.547 -7.324 -4.341 1.00 73.75 90 SER A N 1
ATOM 686 C CA . SER A 1 90 ? 6.892 -8.075 -3.133 1.00 73.75 90 SER A CA 1
ATOM 687 C C . SER A 1 90 ? 8.373 -7.989 -2.767 1.00 73.75 90 SER A C 1
ATOM 689 O O . SER A 1 90 ? 8.681 -8.065 -1.576 1.00 73.75 90 SER A O 1
ATOM 691 N N . LYS A 1 91 ? 9.286 -7.879 -3.740 1.00 77.56 91 LYS A N 1
ATOM 692 C CA . LYS A 1 91 ? 10.722 -7.713 -3.478 1.00 77.56 91 LYS A CA 1
ATOM 693 C C . LYS A 1 91 ? 11.023 -6.309 -2.964 1.00 77.56 91 LYS A C 1
ATOM 695 O O . LYS A 1 91 ? 11.660 -6.189 -1.921 1.00 77.56 91 LYS A O 1
ATOM 700 N N . SER A 1 92 ? 10.499 -5.277 -3.622 1.00 73.25 92 SER A N 1
ATOM 701 C CA . SER A 1 92 ? 10.729 -3.880 -3.229 1.00 73.25 92 SER A CA 1
ATOM 702 C C . SER A 1 92 ? 10.115 -3.539 -1.865 1.00 73.25 92 SER A C 1
ATOM 704 O O . SER A 1 92 ? 10.691 -2.782 -1.089 1.00 73.25 92 SER A O 1
ATOM 706 N N . LEU A 1 93 ? 8.980 -4.152 -1.507 1.00 74.50 93 LEU A N 1
ATOM 707 C CA . LEU A 1 93 ? 8.321 -3.950 -0.207 1.00 74.50 93 LEU A CA 1
ATOM 708 C C . LEU A 1 93 ? 8.714 -4.989 0.858 1.00 74.50 93 LEU A C 1
ATOM 710 O O . LEU A 1 93 ? 8.184 -4.955 1.973 1.00 74.50 93 LEU A O 1
ATOM 714 N N . ALA A 1 94 ? 9.650 -5.901 0.563 1.00 71.06 94 ALA A N 1
ATOM 715 C CA . ALA A 1 94 ? 10.028 -6.986 1.472 1.00 71.06 94 ALA A CA 1
ATOM 716 C C . ALA A 1 94 ? 10.527 -6.474 2.833 1.00 71.06 94 ALA A C 1
ATOM 718 O O . ALA A 1 94 ? 10.155 -7.030 3.870 1.00 71.06 94 ALA A O 1
ATOM 719 N N . ALA A 1 95 ? 11.315 -5.393 2.835 1.00 70.69 95 ALA A N 1
ATOM 720 C CA . ALA A 1 95 ? 11.886 -4.788 4.041 1.00 70.69 95 ALA A CA 1
ATOM 721 C C . ALA A 1 95 ? 10.818 -4.277 5.026 1.00 70.69 95 ALA A C 1
ATOM 723 O O . ALA A 1 95 ? 11.020 -4.287 6.239 1.00 70.69 95 ALA A O 1
ATOM 724 N N . TYR A 1 96 ? 9.651 -3.890 4.512 1.00 70.00 96 TYR A N 1
ATOM 725 C CA . TYR A 1 96 ? 8.581 -3.241 5.272 1.00 70.00 96 TYR A CA 1
ATOM 726 C C . TYR A 1 96 ? 7.305 -4.090 5.340 1.00 70.00 96 TYR A C 1
ATOM 728 O O . TYR A 1 96 ? 6.253 -3.625 5.779 1.00 70.00 96 TYR A O 1
ATOM 736 N N . ARG A 1 97 ? 7.391 -5.371 4.963 1.00 66.56 97 ARG A N 1
ATOM 737 C CA . ARG A 1 97 ? 6.260 -6.312 4.930 1.00 66.56 97 ARG A CA 1
ATOM 738 C C . ARG A 1 97 ? 5.500 -6.417 6.258 1.00 66.56 97 ARG A C 1
ATOM 740 O O . ARG A 1 97 ? 4.317 -6.730 6.259 1.00 66.56 97 ARG A O 1
ATOM 747 N N . ASN A 1 98 ? 6.173 -6.165 7.381 1.00 65.06 98 ASN A N 1
ATOM 748 C CA . ASN A 1 98 ? 5.577 -6.219 8.720 1.00 65.06 98 ASN A CA 1
ATOM 749 C C . ASN A 1 98 ? 4.732 -4.983 9.073 1.00 65.06 98 ASN A C 1
ATOM 751 O O . ASN A 1 98 ? 3.955 -5.041 10.024 1.00 65.06 98 ASN A O 1
ATOM 755 N N . ILE A 1 99 ? 4.906 -3.883 8.336 1.00 67.62 99 ILE A N 1
ATOM 756 C CA . ILE A 1 99 ? 4.211 -2.605 8.543 1.00 67.62 99 ILE A CA 1
ATOM 757 C C . ILE A 1 99 ? 2.983 -2.524 7.630 1.00 67.62 99 ILE A C 1
ATOM 759 O O . ILE A 1 99 ? 1.956 -1.963 8.005 1.00 67.62 99 ILE A O 1
ATOM 763 N N . PHE A 1 100 ? 3.071 -3.122 6.441 1.00 70.81 100 PHE A N 1
ATOM 764 C CA . PHE A 1 100 ? 2.012 -3.070 5.445 1.00 70.81 100 PHE A CA 1
ATOM 765 C C . PHE A 1 100 ? 0.929 -4.135 5.663 1.00 70.81 100 PHE A C 1
ATOM 767 O O . PHE A 1 100 ? 1.204 -5.331 5.775 1.00 70.81 100 PHE A O 1
ATOM 774 N N . ASN A 1 101 ? -0.333 -3.700 5.639 1.00 66.12 101 ASN A N 1
ATOM 775 C CA . ASN A 1 101 ? -1.498 -4.580 5.587 1.00 66.12 101 ASN A CA 1
ATOM 776 C C . ASN A 1 101 ? -1.699 -5.085 4.146 1.00 66.12 101 ASN A C 1
ATOM 778 O O . ASN A 1 101 ? -2.424 -4.475 3.360 1.00 66.12 101 ASN A O 1
ATOM 782 N N . ILE A 1 102 ? -1.015 -6.180 3.796 1.00 69.19 102 ILE A N 1
ATOM 783 C CA . ILE A 1 102 ? -0.984 -6.751 2.439 1.00 69.19 102 ILE A CA 1
ATOM 784 C C . ILE A 1 102 ? -2.073 -7.817 2.270 1.00 69.19 102 ILE A C 1
ATOM 786 O O . ILE A 1 102 ? -2.135 -8.778 3.042 1.00 69.19 102 ILE A O 1
ATOM 790 N N . TYR A 1 103 ? -2.879 -7.688 1.218 1.00 65.56 103 TYR A N 1
ATOM 791 C CA . TYR A 1 103 ? -3.929 -8.624 0.831 1.00 65.56 103 TYR A CA 1
ATOM 792 C C . TYR A 1 103 ? -3.661 -9.168 -0.581 1.00 65.56 103 TYR A C 1
ATOM 794 O O . TYR A 1 103 ? -3.274 -8.411 -1.464 1.00 65.56 103 TYR A O 1
ATOM 802 N N . PRO A 1 104 ? -3.850 -10.475 -0.825 1.00 57.59 104 PRO A N 1
ATOM 803 C CA . PRO A 1 104 ? -3.646 -11.056 -2.152 1.00 57.59 104 PRO A CA 1
ATOM 804 C C . PRO A 1 104 ? -4.828 -10.836 -3.108 1.00 57.59 104 PRO A C 1
ATOM 806 O O . PRO A 1 104 ? -4.664 -11.089 -4.293 1.00 57.59 104 PRO A O 1
ATOM 809 N N . ASP A 1 105 ? -6.013 -10.474 -2.598 1.00 56.91 105 ASP A N 1
ATOM 810 C CA . ASP A 1 105 ? -7.257 -10.436 -3.379 1.00 56.91 105 ASP A CA 1
ATOM 811 C C . ASP A 1 105 ? -8.348 -9.585 -2.688 1.00 56.91 105 ASP A C 1
ATOM 813 O O . ASP A 1 105 ? -8.382 -9.461 -1.457 1.00 56.91 105 ASP A O 1
ATOM 817 N N . ASP A 1 106 ? -9.295 -9.065 -3.470 1.00 54.09 106 ASP A N 1
ATOM 818 C CA . ASP A 1 106 ? -10.473 -8.302 -3.034 1.00 54.09 106 ASP A CA 1
ATOM 819 C C . ASP A 1 106 ? -11.385 -9.095 -2.089 1.00 54.09 106 ASP A C 1
ATOM 821 O O . ASP A 1 106 ? -12.020 -8.551 -1.176 1.00 54.09 106 ASP A O 1
ATOM 825 N N . LEU A 1 107 ? -11.432 -10.417 -2.261 1.00 51.28 107 LEU A N 1
ATOM 826 C CA . LEU A 1 107 ? -12.166 -11.307 -1.363 1.00 51.28 107 LEU A CA 1
ATOM 827 C C . LEU A 1 107 ? -11.542 -11.342 0.041 1.00 51.28 107 LEU A C 1
ATOM 829 O O . LEU A 1 107 ? -12.272 -11.446 1.033 1.00 51.28 107 LEU A O 1
ATOM 833 N N . ALA A 1 108 ? -10.218 -11.180 0.144 1.00 52.19 108 ALA A N 1
ATOM 834 C CA . ALA A 1 108 ? -9.501 -11.108 1.418 1.00 52.19 108 ALA A CA 1
ATOM 835 C C . ALA A 1 108 ? -9.712 -9.760 2.131 1.00 52.19 108 ALA A C 1
ATOM 837 O O . ALA A 1 108 ? -9.691 -9.709 3.361 1.00 52.19 108 ALA A O 1
ATOM 838 N N . LEU A 1 109 ? -9.993 -8.690 1.379 1.00 53.59 109 LEU A N 1
ATOM 839 C CA . LEU A 1 109 ? -10.424 -7.397 1.919 1.00 53.59 109 LEU A CA 1
ATOM 840 C C . LEU A 1 109 ? -11.816 -7.467 2.552 1.00 53.59 109 LEU A C 1
ATOM 842 O O . LEU A 1 109 ? -12.004 -6.952 3.655 1.00 53.59 109 LEU A O 1
ATOM 846 N N . LYS A 1 110 ? -12.773 -8.147 1.904 1.00 52.16 110 LYS A N 1
ATOM 847 C CA . LYS A 1 110 ? -14.141 -8.320 2.431 1.00 52.16 110 LYS A CA 1
ATOM 848 C C . LYS A 1 110 ? -14.220 -9.260 3.636 1.00 52.16 110 LYS A C 1
ATOM 850 O O . LYS A 1 110 ? -15.021 -9.030 4.534 1.00 52.16 110 LYS A O 1
ATOM 855 N N . THR A 1 111 ? -13.379 -10.295 3.695 1.00 46.97 111 THR A N 1
ATOM 856 C CA . THR A 1 111 ? -13.282 -11.189 4.871 1.00 46.97 111 THR A CA 1
ATOM 857 C C . THR A 1 111 ? -12.329 -10.670 5.958 1.00 46.97 111 THR A C 1
ATOM 859 O O . THR A 1 111 ? -12.222 -11.263 7.032 1.00 46.97 111 THR A O 1
ATOM 862 N N . GLY A 1 112 ? -11.657 -9.544 5.705 1.00 42.22 112 GLY A N 1
ATOM 863 C CA . GLY A 1 112 ? -10.641 -8.922 6.554 1.00 42.22 112 GLY A CA 1
ATOM 864 C C . GLY A 1 112 ? -11.170 -8.018 7.672 1.00 42.22 112 GLY A C 1
ATOM 865 O O . GLY A 1 112 ? -10.433 -7.155 8.141 1.00 42.22 112 GLY A O 1
ATOM 866 N N . GLY A 1 113 ? -12.417 -8.181 8.116 1.00 44.78 113 GLY A N 1
ATOM 867 C CA . GLY A 1 113 ? -12.875 -7.573 9.368 1.00 44.78 113 GLY A CA 1
ATOM 868 C C . GLY A 1 113 ? -12.228 -8.307 10.541 1.00 44.78 113 GLY A C 1
ATOM 869 O O . GLY A 1 113 ? -12.504 -9.489 10.695 1.00 44.78 113 GLY A O 1
ATOM 870 N N . PHE A 1 114 ? -11.339 -7.639 11.295 1.00 44.78 114 PHE A N 1
ATOM 871 C CA . PHE A 1 114 ? -10.648 -8.025 12.553 1.00 44.78 114 PHE A CA 1
ATOM 872 C C . PHE A 1 114 ? -10.125 -9.481 12.717 1.00 44.78 114 PHE A C 1
ATOM 874 O O . PHE A 1 114 ? -8.948 -9.690 13.006 1.00 44.78 114 PHE A O 1
ATOM 881 N N . PHE A 1 115 ? -10.940 -10.507 12.489 1.00 40.00 115 PHE A N 1
ATOM 882 C CA . PHE A 1 115 ? -10.595 -11.931 12.486 1.00 40.00 115 PHE A CA 1
ATOM 883 C C . PHE A 1 115 ? -9.701 -12.378 11.312 1.00 40.00 115 PHE A C 1
ATOM 885 O O . PHE A 1 115 ? -8.940 -13.341 11.455 1.00 40.00 115 PHE A O 1
ATOM 892 N N . GLY A 1 116 ? -9.736 -11.691 10.164 1.00 43.97 116 GLY A N 1
ATOM 893 C CA . GLY A 1 116 ? -8.894 -12.021 9.001 1.00 43.97 116 GLY A CA 1
ATOM 894 C C . GLY A 1 116 ? -7.395 -11.785 9.240 1.00 43.97 116 GLY A C 1
ATOM 895 O O . GLY A 1 116 ? -6.562 -12.616 8.864 1.00 43.97 116 GLY A O 1
ATOM 896 N N . ILE A 1 117 ? -7.059 -10.717 9.973 1.00 46.25 117 ILE A N 1
ATOM 897 C CA . ILE A 1 117 ? -5.682 -10.363 10.363 1.00 46.25 117 ILE A CA 1
ATOM 898 C C . ILE A 1 117 ? -5.080 -11.457 11.262 1.00 46.25 117 ILE A C 1
ATOM 900 O O . ILE A 1 117 ? -3.913 -11.832 11.115 1.00 46.25 117 ILE A O 1
ATOM 904 N N . LEU A 1 118 ? -5.898 -12.060 12.133 1.00 46.41 118 LEU A N 1
ATOM 905 C CA . LEU A 1 118 ? -5.477 -13.169 12.991 1.00 46.41 118 LEU A CA 1
ATOM 906 C C . LEU A 1 118 ? -5.227 -14.464 12.195 1.00 46.41 118 LEU A C 1
ATOM 908 O O . LEU A 1 118 ? -4.322 -15.236 12.521 1.00 46.41 118 LEU A O 1
ATOM 912 N N . LYS A 1 119 ? -5.994 -14.703 11.122 1.00 43.25 119 LYS A N 1
ATOM 913 C CA . LYS A 1 119 ? -5.872 -15.909 10.286 1.00 43.25 119 LYS A CA 1
ATOM 914 C C . LYS A 1 119 ? -4.633 -15.866 9.383 1.00 43.25 119 LYS A C 1
ATOM 916 O O . LYS A 1 119 ? -3.978 -16.896 9.213 1.00 43.25 119 LYS A O 1
ATOM 921 N N . TYR A 1 120 ? -4.261 -14.686 8.881 1.00 44.28 120 TYR A N 1
ATOM 922 C CA . TYR A 1 120 ? -3.026 -14.510 8.108 1.00 44.28 120 TYR A CA 1
ATOM 923 C C . TYR A 1 120 ? -1.774 -14.582 8.995 1.00 44.28 120 TYR A C 1
ATOM 925 O O . TYR A 1 120 ? -0.826 -15.296 8.659 1.00 44.28 120 TYR A O 1
ATOM 933 N N . ARG A 1 121 ? -1.805 -13.973 10.194 1.00 46.88 121 ARG A N 1
ATOM 934 C CA . ARG A 1 121 ? -0.728 -14.141 11.189 1.00 46.88 121 ARG A CA 1
ATOM 935 C C . ARG A 1 121 ? -0.593 -15.588 11.673 1.00 46.88 121 ARG A C 1
ATOM 937 O O . ARG A 1 121 ? 0.529 -16.035 11.897 1.00 46.88 121 ARG A O 1
ATOM 944 N N . ARG A 1 122 ? -1.680 -16.372 11.738 1.00 38.09 122 ARG A N 1
ATOM 945 C CA . ARG A 1 122 ? -1.600 -17.810 12.065 1.00 38.09 122 ARG A CA 1
ATOM 946 C C . ARG A 1 122 ? -0.804 -18.633 11.053 1.00 38.09 122 ARG A C 1
ATOM 948 O O . ARG A 1 122 ? -0.146 -19.570 11.483 1.00 38.09 122 ARG A O 1
ATOM 955 N N . ARG A 1 123 ? -0.800 -18.314 9.750 1.00 41.16 123 ARG A N 1
ATOM 956 C CA . ARG A 1 123 ? 0.014 -19.081 8.777 1.00 41.16 123 ARG A CA 1
ATOM 957 C C . ARG A 1 123 ? 1.516 -18.854 8.943 1.00 41.16 123 ARG A C 1
ATOM 959 O O . ARG A 1 123 ? 2.284 -19.776 8.687 1.00 41.16 123 ARG A O 1
ATOM 966 N N . ILE A 1 124 ? 1.930 -17.669 9.393 1.00 43.53 124 ILE A N 1
ATOM 967 C CA . ILE A 1 124 ? 3.348 -17.350 9.621 1.00 43.53 124 ILE A CA 1
ATOM 968 C C . ILE A 1 124 ? 3.789 -17.798 11.025 1.00 43.53 124 ILE A C 1
ATOM 970 O O . ILE A 1 124 ? 4.902 -18.295 11.184 1.00 43.53 124 ILE A O 1
ATOM 974 N N . LEU A 1 125 ? 2.902 -17.740 12.028 1.00 42.22 125 LEU A N 1
ATOM 975 C CA . LEU A 1 125 ? 3.205 -18.208 13.386 1.00 42.22 125 LEU A CA 1
ATOM 976 C C . LEU A 1 125 ? 3.163 -19.743 13.530 1.00 42.22 125 LEU A C 1
ATOM 978 O O . LEU A 1 125 ? 3.923 -20.303 14.317 1.00 42.22 125 LEU A O 1
ATOM 982 N N . ALA A 1 126 ? 2.344 -20.443 12.731 1.00 41.38 126 ALA A N 1
ATOM 983 C CA . ALA A 1 126 ? 2.231 -21.907 12.773 1.00 41.38 126 ALA A CA 1
ATOM 984 C C . ALA A 1 126 ? 3.531 -22.644 12.413 1.00 41.38 126 ALA A C 1
ATOM 986 O O . ALA A 1 126 ? 3.664 -23.822 12.731 1.00 41.38 126 ALA A O 1
ATOM 987 N N . ARG A 1 127 ? 4.500 -21.976 11.771 1.00 44.06 127 ARG A N 1
ATOM 988 C CA . ARG A 1 127 ? 5.809 -22.578 11.486 1.00 44.06 127 ARG A CA 1
ATOM 989 C C . ARG A 1 127 ? 6.797 -22.502 12.654 1.00 44.06 127 ARG A C 1
ATOM 991 O O . ARG A 1 127 ? 7.792 -23.214 12.594 1.00 44.06 127 ARG A O 1
ATOM 998 N N . LYS A 1 128 ? 6.565 -21.682 13.693 1.00 41.81 128 LYS A N 1
ATOM 999 C CA . LYS A 1 128 ? 7.573 -21.457 14.753 1.00 41.81 128 LYS A CA 1
ATOM 1000 C C . LYS A 1 128 ? 7.129 -21.711 16.195 1.00 41.81 128 LYS A C 1
ATOM 1002 O O . LYS A 1 128 ? 7.999 -21.842 17.046 1.00 41.81 128 LYS A O 1
ATOM 1007 N N . THR A 1 129 ? 5.838 -21.866 16.491 1.00 46.31 129 THR A N 1
ATOM 1008 C CA . THR A 1 129 ? 5.387 -22.309 17.824 1.00 46.31 129 THR A CA 1
ATOM 1009 C C . THR A 1 129 ? 4.755 -23.692 17.755 1.00 46.31 129 THR A C 1
ATOM 1011 O O . THR A 1 129 ? 3.543 -23.874 17.810 1.00 46.31 129 THR A O 1
ATOM 1014 N N . GLY A 1 130 ? 5.618 -24.704 17.668 1.00 42.66 130 GLY A N 1
ATOM 1015 C CA . GLY A 1 130 ? 5.263 -26.105 17.882 1.00 42.66 130 GLY A CA 1
ATOM 1016 C C . GLY A 1 130 ? 4.977 -26.427 19.351 1.00 42.66 130 GLY A C 1
ATOM 1017 O O . GLY A 1 130 ? 5.476 -27.425 19.854 1.00 42.66 130 GLY A O 1
ATOM 1018 N N . ILE A 1 131 ? 4.188 -25.614 20.061 1.00 56.38 131 ILE A N 1
ATOM 1019 C CA . ILE A 1 131 ? 3.661 -26.027 21.366 1.00 56.38 131 ILE A CA 1
ATOM 1020 C C . ILE A 1 131 ? 2.423 -26.872 21.081 1.00 56.38 131 ILE A C 1
ATOM 1022 O O . ILE A 1 131 ? 1.294 -26.385 21.017 1.00 56.38 131 ILE A O 1
ATOM 1026 N N . ARG A 1 132 ? 2.648 -28.170 20.863 1.00 55.50 132 ARG A N 1
ATOM 1027 C CA . ARG A 1 132 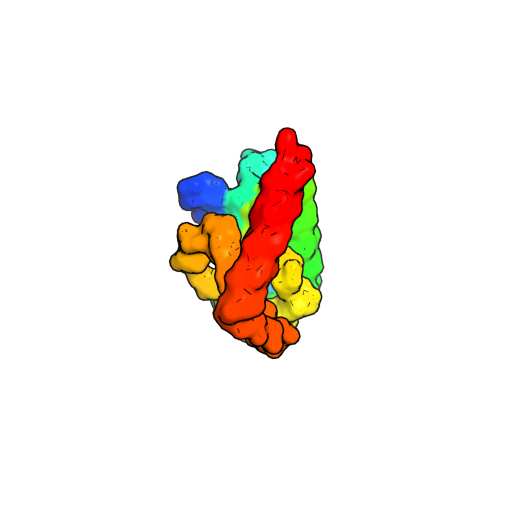? 1.596 -29.182 20.949 1.00 55.50 132 ARG A CA 1
ATOM 1028 C C . ARG A 1 132 ? 1.223 -29.332 22.421 1.00 55.50 132 ARG A C 1
ATOM 1030 O O . ARG A 1 132 ? 1.705 -30.230 23.102 1.00 55.50 132 ARG A O 1
ATOM 1037 N N . LEU A 1 133 ? 0.377 -28.434 22.917 1.00 55.22 133 LEU A N 1
ATOM 1038 C CA . LEU A 1 133 ? -0.273 -28.650 24.201 1.00 55.22 133 LEU A CA 1
ATOM 1039 C C . LEU A 1 133 ? -1.216 -29.844 24.023 1.00 55.22 133 LEU A C 1
ATOM 1041 O O . LEU A 1 133 ? -2.121 -29.807 23.184 1.00 55.22 133 LEU A O 1
ATOM 1045 N N . SER A 1 134 ? -0.960 -30.942 24.732 1.00 61.53 134 SER A N 1
AT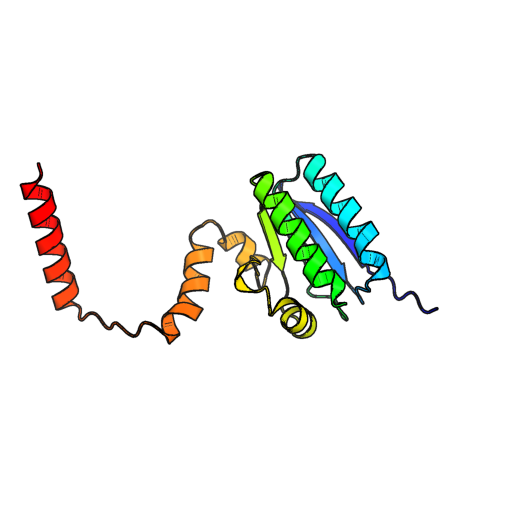OM 1046 C CA . SER A 1 134 ? -1.825 -32.111 24.631 1.00 61.53 134 SER A CA 1
ATOM 1047 C C . SER A 1 134 ? -3.200 -31.765 25.218 1.00 61.53 134 SER A C 1
ATOM 1049 O O . SER A 1 134 ? -3.307 -31.015 26.192 1.00 61.53 134 SER A O 1
ATOM 1051 N N . LYS A 1 135 ? -4.267 -32.295 24.604 1.00 68.56 135 LYS A N 1
ATOM 1052 C CA . LYS A 1 135 ? -5.659 -32.068 25.027 1.00 68.56 135 LYS A CA 1
ATOM 1053 C C . LYS A 1 135 ? -5.886 -32.190 26.550 1.00 68.56 135 LYS A C 1
ATOM 1055 O O . LYS A 1 135 ? -6.599 -31.337 27.071 1.00 68.56 135 LYS A O 1
ATOM 1060 N N . PRO A 1 136 ? -5.291 -33.155 27.285 1.00 73.94 136 PRO A N 1
ATOM 1061 C CA . PRO A 1 136 ? -5.499 -33.235 28.733 1.00 73.94 136 PRO A CA 1
ATOM 1062 C C . PRO A 1 136 ? -4.845 -32.087 29.516 1.00 73.94 136 PRO A C 1
ATOM 1064 O O . PRO A 1 136 ? -5.443 -31.589 30.464 1.00 73.94 136 PRO A O 1
ATOM 1067 N N . ILE A 1 137 ? -3.672 -31.600 29.102 1.00 76.69 137 ILE A N 1
ATOM 1068 C CA . ILE A 1 137 ? -2.997 -30.479 29.780 1.00 76.69 137 ILE A CA 1
ATOM 1069 C C . ILE A 1 137 ? -3.778 -29.173 29.619 1.00 76.69 137 ILE A C 1
ATOM 1071 O O . ILE A 1 137 ? -3.850 -28.387 30.559 1.00 76.69 137 ILE A O 1
ATOM 1075 N N . ALA A 1 138 ? -4.423 -28.963 28.468 1.00 76.50 138 ALA A N 1
ATOM 1076 C CA . ALA A 1 138 ? -5.294 -27.807 28.261 1.00 76.50 138 ALA A CA 1
ATOM 1077 C C . ALA A 1 138 ? -6.474 -27.785 29.251 1.00 76.50 138 ALA A C 1
ATOM 1079 O O . ALA A 1 138 ? -6.858 -26.721 29.730 1.00 76.50 138 ALA A O 1
ATOM 1080 N N . LEU A 1 139 ? -7.022 -28.961 29.574 1.00 81.94 139 LEU A N 1
ATOM 1081 C CA . LEU A 1 139 ? -8.160 -29.107 30.478 1.00 81.94 139 LEU A CA 1
ATOM 1082 C C . LEU A 1 139 ? -7.751 -28.843 31.932 1.00 81.94 139 LEU A C 1
ATOM 1084 O O . LEU A 1 139 ? -8.440 -28.105 32.629 1.00 81.94 139 LEU A O 1
ATOM 1088 N N . VAL A 1 140 ? -6.590 -29.351 32.357 1.00 84.44 140 VAL A N 1
ATOM 1089 C CA . VAL A 1 140 ? -6.027 -29.057 33.687 1.00 84.44 140 VAL A CA 1
ATOM 1090 C C . VAL A 1 140 ? -5.793 -27.558 33.856 1.00 84.44 140 VAL A C 1
ATOM 1092 O O . VAL A 1 140 ? -6.224 -26.977 34.843 1.00 84.44 140 VAL A O 1
ATOM 1095 N N . LEU A 1 141 ? -5.174 -26.912 32.867 1.00 82.81 141 LEU A N 1
ATOM 1096 C CA . LEU A 1 141 ? -4.852 -25.485 32.929 1.00 82.81 141 LEU A CA 1
ATOM 1097 C C . LEU A 1 141 ? -6.122 -24.618 32.988 1.00 82.81 141 LEU A C 1
ATOM 1099 O O . LEU A 1 141 ? -6.164 -23.631 33.719 1.00 82.81 141 LEU A O 1
ATOM 1103 N N . LEU A 1 142 ? -7.177 -25.029 32.278 1.00 84.69 142 LEU A N 1
ATOM 1104 C CA . LEU A 1 142 ? -8.486 -24.380 32.323 1.00 84.69 142 LEU A CA 1
ATOM 1105 C C . LEU A 1 142 ? -9.140 -24.511 33.705 1.00 84.69 142 LEU A C 1
ATOM 1107 O O . LEU A 1 142 ? -9.620 -23.512 34.235 1.00 84.69 142 LEU A O 1
ATOM 1111 N N . PHE A 1 143 ? -9.114 -25.700 34.315 1.00 88.38 143 PHE A N 1
ATOM 1112 C CA . PHE A 1 143 ? -9.646 -25.908 35.666 1.00 88.38 143 PHE A CA 1
ATOM 1113 C C . PHE A 1 143 ? -8.861 -25.141 36.732 1.00 88.38 143 PHE A C 1
ATOM 1115 O O . PHE A 1 143 ? -9.469 -24.540 37.615 1.00 88.38 143 PHE A O 1
ATOM 1122 N N . THR A 1 144 ? -7.531 -25.100 36.630 1.00 85.12 144 THR A N 1
ATOM 1123 C CA . THR A 1 144 ? -6.690 -24.340 37.562 1.00 85.12 144 THR A CA 1
ATOM 1124 C C . THR A 1 144 ? -6.991 -22.846 37.485 1.00 85.12 144 THR A C 1
ATOM 1126 O O . THR A 1 144 ? -7.160 -22.207 38.520 1.00 85.12 144 THR A O 1
ATOM 1129 N N . LEU A 1 145 ? -7.117 -22.291 36.275 1.00 86.31 145 LEU A N 1
ATOM 1130 C CA . LEU A 1 145 ? -7.479 -20.885 36.087 1.00 86.31 145 LEU A CA 1
ATOM 1131 C C . LEU A 1 145 ? -8.896 -20.592 36.593 1.00 86.31 145 LEU A C 1
ATOM 1133 O O . LEU A 1 145 ? -9.093 -19.603 37.291 1.00 86.31 145 LEU A O 1
ATOM 1137 N N . ALA A 1 146 ? -9.868 -21.457 36.291 1.00 85.56 146 ALA A N 1
ATOM 1138 C CA . ALA A 1 146 ? -11.246 -21.297 36.752 1.00 85.56 146 ALA A CA 1
ATOM 1139 C C . ALA A 1 146 ? -11.351 -21.332 38.286 1.00 85.56 146 ALA A C 1
ATOM 1141 O O . ALA A 1 146 ? -12.026 -20.488 38.870 1.00 85.56 146 ALA A O 1
ATOM 1142 N N . GLY A 1 147 ? -10.638 -22.252 38.944 1.00 83.12 147 GLY A N 1
ATOM 1143 C CA . GLY A 1 147 ? -10.564 -22.310 40.406 1.00 83.12 147 GLY A CA 1
ATOM 1144 C C . GLY A 1 147 ? -9.928 -21.058 41.010 1.00 83.12 147 GLY A C 1
ATOM 1145 O O . GLY A 1 147 ? -10.404 -20.550 42.022 1.00 83.12 147 GLY A O 1
ATOM 1146 N N . TRP A 1 148 ? -8.907 -20.510 40.349 1.00 84.94 148 TRP A N 1
ATOM 1147 C CA . TRP A 1 148 ? -8.286 -19.248 40.751 1.00 84.94 148 TRP A CA 1
ATOM 1148 C C . TRP A 1 148 ? -9.263 -18.072 40.677 1.00 84.94 148 TRP A C 1
ATOM 1150 O O . TRP A 1 148 ? -9.368 -17.310 41.634 1.00 84.94 148 TRP A O 1
ATOM 1160 N N . PHE A 1 149 ? -10.027 -17.959 39.588 1.00 84.75 149 PHE A N 1
ATOM 1161 C CA . PHE A 1 149 ? -11.041 -16.912 39.441 1.00 84.75 149 PHE A CA 1
ATOM 1162 C C . PHE A 1 149 ? -12.146 -17.007 40.496 1.00 84.75 149 PHE A C 1
ATOM 1164 O O . PHE A 1 149 ? -12.587 -15.975 40.989 1.00 84.75 149 PHE A O 1
ATOM 1171 N N . ILE A 1 150 ? -12.557 -18.221 40.870 1.00 82.38 150 ILE A N 1
ATOM 1172 C CA . ILE A 1 150 ? -13.557 -18.437 41.926 1.00 82.38 150 ILE A CA 1
ATOM 1173 C C . ILE A 1 150 ? -13.001 -18.060 43.303 1.00 82.38 150 ILE A C 1
ATOM 1175 O O . ILE A 1 150 ? -13.738 -17.526 44.114 1.00 82.38 150 ILE A O 1
ATOM 1179 N N . SER A 1 151 ? -11.712 -18.292 43.572 1.00 82.50 151 SER A N 1
ATOM 1180 C CA . SER A 1 151 ? -11.101 -17.895 44.853 1.00 82.50 151 SER A CA 1
ATOM 11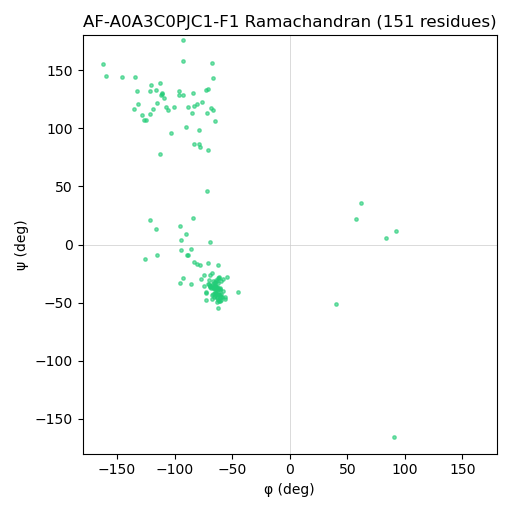81 C C . SER A 1 151 ? -10.917 -16.385 45.027 1.00 82.50 151 SER A C 1
ATOM 1183 O O . SER A 1 151 ? -10.645 -15.930 46.134 1.00 82.50 151 SER A O 1
ATOM 1185 N N . LEU A 1 152 ? -11.005 -15.620 43.934 1.00 73.69 152 LEU A N 1
ATOM 1186 C CA . LEU A 1 152 ? -10.770 -14.177 43.922 1.00 73.69 152 LEU A CA 1
ATOM 1187 C C . LEU A 1 152 ? -12.069 -13.364 44.082 1.00 73.69 152 LEU A C 1
ATOM 1189 O O . LEU A 1 152 ? -11.998 -12.138 44.152 1.00 73.69 152 LEU A O 1
ATOM 1193 N N . PHE A 1 153 ? -13.224 -14.039 44.120 1.00 61.91 153 PHE A N 1
ATOM 1194 C CA . PHE A 1 153 ? -14.563 -13.470 44.282 1.00 61.91 153 PHE A CA 1
ATOM 1195 C C . PHE A 1 153 ? -15.181 -13.937 45.603 1.00 61.91 153 PHE A C 1
ATOM 1197 O O . PHE A 1 153 ? -15.851 -13.107 46.255 1.00 61.91 153 PHE A O 1
#

Sequence (153 aa):
MRSEALDISIVNRGGALRISLGGPFHDEQVTGFKEKICGLIDDGNHHIVIDMENVTLMGDSVALMFLSLVNIIQGKKGDIKFIFRNDVVSKSLAAYRNIFNIYPDDLALKTGGFFGILKYRRRILARKTGIRLSKPIALVLLFTLAGWFISLF

Solvent-accessible surface area (backbone atoms only — not comparable to full-atom values): 8758 Å² total; per-residue (Å²): 138,82,81,67,64,61,43,77,46,80,45,82,55,96,85,31,42,34,36,40,38,30,36,43,44,51,58,85,53,43,63,65,50,51,53,55,52,50,51,46,47,71,77,66,50,43,33,38,36,41,32,40,56,55,41,73,42,74,33,77,62,44,47,55,49,52,52,52,50,47,54,55,36,48,77,69,76,22,50,63,36,37,34,47,75,40,67,65,58,50,59,66,39,50,92,49,51,91,78,52,50,75,31,78,45,73,70,52,59,73,56,42,65,78,62,33,60,55,56,58,50,43,67,66,47,64,79,73,62,84,74,78,73,51,75,68,59,55,51,52,54,51,50,54,52,53,53,51,58,60,73,75,109

Mean predicted aligned error: 14.87 Å

Radius of gyration: 20.9 Å; Cα contacts (8 Å, |Δi|>4): 182; chains: 1; bounding box: 32×49×68 Å

Secondary structure (DSSP, 8-state):
----PPEEEEEEETTEEEEEEEEEE-GGGHHHHHHHHHHHHHTT--EEEEEEEEEEEE-HHHHHHHHHHHHHHHHTT-EEEEE---HHHHHHTGGGTTTSEEESSHHHHHS-STHHHHHHHHHHHTTT------HHHHHHHHHHHHHHHHHT-

Foldseek 3Di:
DDCPDWDWDWDDDPLAIEIETAEEDDPVCLVVVLVVLVVVVVVVSQHYEYECARHPYDDLVNLVSVVVSQVVSVVVVGDYAYEYDDPRVCVSNVVVVVSHNYDPDPVLVVVVDPVSVVVVVCVVVVVPPPPPPDPVNVVVVVVVVVVVVVVVD